Protein AF-A0A5P9EWL3-F1 (afdb_monomer_lite)

Radius of gyration: 15.34 Å; chains: 1; bounding box: 42×24×42 Å

Secondary structure (DSSP, 8-state):
----HHHHHHHHHHTTGGGGT-GGGTTS--STHHHHHHHHHHHTT--HHHHTHHHHTT-TTSS---HHHHHHHHHHHHHTT---HHHHHHHHHHHHHHHT--HHHHHHHHHHHHHHHHTTHHHHHHHHH--

Structure (mmCIF, N/CA/C/O backbone):
data_AF-A0A5P9EWL3-F1
#
_entry.id   AF-A0A5P9EWL3-F1
#
loop_
_atom_site.group_PDB
_atom_site.id
_atom_site.type_symbol
_atom_site.label_atom_id
_atom_site.label_alt_id
_atom_site.label_comp_id
_atom_site.label_asym_id
_atom_site.label_entity_id
_atom_site.label_seq_id
_atom_site.pdbx_PDB_ins_code
_atom_site.Cartn_x
_atom_site.Cartn_y
_atom_site.Cartn_z
_atom_site.occupancy
_atom_site.B_iso_or_equiv
_atom_site.auth_seq_id
_atom_site.auth_comp_id
_atom_site.auth_asym_id
_atom_site.auth_atom_id
_atom_site.pdbx_PDB_model_num
ATOM 1 N N . MET A 1 1 ? -17.408 -6.651 8.414 1.00 69.81 1 MET A N 1
ATOM 2 C CA . MET A 1 1 ? -16.452 -6.233 7.368 1.00 69.81 1 MET A CA 1
ATOM 3 C C . MET A 1 1 ? -16.399 -7.314 6.302 1.00 69.81 1 MET A C 1
ATOM 5 O O . MET A 1 1 ? -16.241 -8.470 6.670 1.00 69.81 1 MET A O 1
ATOM 9 N N . ASN A 1 2 ? -16.581 -6.964 5.027 1.00 77.88 2 ASN A N 1
ATOM 10 C CA . ASN A 1 2 ? -16.329 -7.878 3.913 1.00 77.88 2 ASN A CA 1
ATOM 11 C C . ASN A 1 2 ? -15.042 -7.403 3.236 1.00 77.88 2 ASN A C 1
ATOM 13 O O . ASN A 1 2 ? -15.082 -6.409 2.522 1.00 77.88 2 ASN A O 1
ATOM 17 N N . LEU A 1 3 ? -13.923 -8.038 3.577 1.00 85.12 3 LEU A N 1
ATOM 18 C CA . LEU A 1 3 ? -12.611 -7.792 2.986 1.00 85.12 3 LEU A CA 1
ATOM 19 C C . LEU A 1 3 ? -12.312 -8.967 2.063 1.00 85.12 3 LEU A C 1
ATOM 21 O O . LEU A 1 3 ? -12.460 -10.113 2.495 1.00 85.12 3 LEU A O 1
ATOM 25 N N . ASP A 1 4 ? -11.871 -8.696 0.839 1.00 94.75 4 ASP A N 1
ATOM 26 C CA . ASP A 1 4 ? -11.372 -9.739 -0.058 1.00 94.75 4 ASP A CA 1
ATOM 27 C C . ASP A 1 4 ? -9.839 -9.879 0.085 1.00 94.75 4 ASP A C 1
ATOM 29 O O . ASP A 1 4 ? -9.080 -9.071 -0.463 1.00 94.75 4 ASP A O 1
ATOM 33 N N . PRO A 1 5 ? -9.336 -10.885 0.829 1.00 94.69 5 PRO A N 1
ATOM 34 C CA . PRO A 1 5 ? -7.899 -11.064 1.009 1.00 94.69 5 PRO A CA 1
ATOM 35 C C . PRO A 1 5 ? -7.187 -11.467 -0.288 1.00 94.69 5 PRO A C 1
ATOM 37 O O . PRO A 1 5 ? -5.995 -11.183 -0.432 1.00 94.69 5 PRO A O 1
ATOM 40 N N . ASP A 1 6 ? -7.879 -12.115 -1.227 1.00 96.62 6 ASP A N 1
ATOM 41 C CA . ASP A 1 6 ? -7.286 -12.512 -2.501 1.00 96.62 6 ASP A CA 1
ATOM 42 C C . ASP A 1 6 ? -7.127 -11.294 -3.412 1.00 96.62 6 ASP A C 1
ATOM 44 O O . ASP A 1 6 ? -6.077 -11.146 -4.039 1.00 96.62 6 ASP A O 1
ATOM 48 N N . PHE A 1 7 ? -8.083 -10.358 -3.394 1.00 97.06 7 PHE A N 1
ATOM 49 C CA . PHE A 1 7 ? -7.928 -9.054 -4.046 1.00 97.06 7 PHE A CA 1
ATOM 50 C C . PHE A 1 7 ? -6.669 -8.328 -3.552 1.00 97.06 7 PHE A C 1
ATOM 52 O O . PHE A 1 7 ? -5.847 -7.900 -4.364 1.00 97.06 7 PHE A O 1
ATOM 59 N N . VAL A 1 8 ? -6.477 -8.232 -2.228 1.00 97.19 8 VAL A N 1
ATOM 60 C CA . VAL A 1 8 ? -5.302 -7.566 -1.633 1.00 97.19 8 VAL A CA 1
ATOM 61 C C . VAL A 1 8 ? -4.007 -8.262 -2.049 1.00 97.19 8 VAL A C 1
ATOM 63 O O . VAL A 1 8 ? -3.060 -7.603 -2.474 1.00 97.19 8 VAL A O 1
ATOM 66 N N . ARG A 1 9 ? -3.956 -9.597 -1.969 1.00 97.62 9 ARG A N 1
ATOM 67 C CA . ARG A 1 9 ? -2.767 -10.378 -2.348 1.00 97.62 9 ARG A CA 1
ATOM 68 C C . ARG A 1 9 ? -2.412 -10.204 -3.817 1.00 97.62 9 ARG A C 1
ATOM 70 O O . ARG A 1 9 ? -1.243 -9.993 -4.130 1.00 97.62 9 ARG A O 1
ATOM 77 N N . ILE A 1 10 ? -3.404 -10.272 -4.704 1.00 97.56 10 ILE A N 1
ATOM 78 C CA . ILE A 1 10 ? -3.205 -10.032 -6.134 1.00 97.56 10 ILE A CA 1
ATOM 79 C C . ILE A 1 10 ? -2.679 -8.610 -6.328 1.00 97.56 10 ILE A C 1
ATOM 81 O O . ILE A 1 10 ? -1.617 -8.443 -6.923 1.00 97.56 10 ILE A O 1
ATOM 85 N N . GLY A 1 11 ? -3.365 -7.611 -5.766 1.00 97.50 11 GLY A N 1
ATOM 86 C CA . GLY A 1 11 ? -3.000 -6.201 -5.865 1.00 97.50 11 GLY A CA 1
ATOM 87 C C . GLY A 1 11 ? -1.562 -5.917 -5.429 1.00 97.50 11 GLY A C 1
ATOM 88 O O . GLY A 1 11 ? -0.815 -5.296 -6.178 1.00 97.50 11 GLY A O 1
ATOM 89 N N . VAL A 1 12 ? -1.122 -6.442 -4.280 1.00 96.44 12 VAL A N 1
ATOM 90 C CA . VAL A 1 12 ? 0.265 -6.281 -3.805 1.00 96.44 12 VAL A CA 1
ATOM 91 C C . VAL A 1 12 ? 1.280 -6.894 -4.774 1.00 96.44 12 VAL A C 1
ATOM 93 O O . VAL A 1 12 ? 2.334 -6.306 -4.989 1.00 96.44 12 VAL A O 1
ATOM 96 N N . VAL A 1 13 ? 0.985 -8.037 -5.398 1.00 95.94 13 VAL A N 1
ATOM 97 C CA . VAL A 1 13 ? 1.913 -8.676 -6.352 1.00 95.94 13 VAL A CA 1
ATOM 98 C C . VAL A 1 13 ? 2.032 -7.886 -7.657 1.00 95.94 13 VAL A C 1
ATOM 100 O O . VAL A 1 13 ? 3.107 -7.837 -8.251 1.00 95.94 13 VAL A O 1
ATOM 103 N N . ILE A 1 14 ? 0.937 -7.285 -8.120 1.00 96.50 14 ILE A N 1
ATOM 104 C CA . ILE A 1 14 ? 0.846 -6.701 -9.466 1.00 96.50 14 ILE A CA 1
ATOM 105 C C . ILE A 1 14 ? 0.912 -5.172 -9.507 1.00 96.50 14 ILE A C 1
ATOM 107 O O . ILE A 1 14 ? 1.042 -4.637 -10.605 1.00 96.50 14 ILE A O 1
ATOM 111 N N . HIS A 1 15 ? 0.840 -4.465 -8.371 1.00 97.12 15 HIS A N 1
ATOM 112 C CA . HIS A 1 15 ? 0.749 -2.995 -8.350 1.00 97.12 15 HIS A CA 1
ATOM 113 C C . HIS A 1 15 ? 1.856 -2.311 -9.169 1.00 97.12 15 HIS A C 1
ATOM 115 O O . HIS A 1 15 ? 1.584 -1.353 -9.886 1.00 97.12 15 HIS A O 1
ATOM 121 N N . ASP A 1 16 ? 3.064 -2.875 -9.146 1.00 97.38 16 ASP A N 1
ATOM 122 C CA . ASP A 1 16 ? 4.261 -2.350 -9.805 1.00 97.38 16 ASP A CA 1
ATOM 123 C C . ASP A 1 16 ? 4.560 -2.988 -11.178 1.00 97.38 16 ASP A C 1
ATOM 125 O O . ASP A 1 16 ? 5.629 -2.770 -11.755 1.00 97.38 16 ASP A O 1
ATOM 129 N N . ILE A 1 17 ? 3.636 -3.775 -11.749 1.00 97.88 17 ILE A N 1
ATOM 130 C CA . ILE A 1 17 ? 3.885 -4.553 -12.978 1.00 97.88 17 ILE A CA 1
ATOM 131 C C . ILE A 1 17 ? 4.331 -3.691 -14.168 1.00 97.88 17 ILE A C 1
ATOM 133 O O . ILE A 1 17 ? 5.069 -4.175 -15.020 1.00 97.88 17 ILE A O 1
ATOM 137 N N . GLY A 1 18 ? 3.958 -2.409 -14.233 1.00 98.12 18 GLY A N 1
ATOM 138 C CA . GLY A 1 18 ? 4.406 -1.512 -15.304 1.00 98.12 18 GLY A CA 1
ATOM 139 C C . GLY A 1 18 ? 5.922 -1.291 -15.351 1.00 98.12 18 GLY A C 1
ATOM 140 O O . GLY A 1 18 ? 6.449 -0.915 -16.401 1.00 98.12 18 GLY A O 1
ATOM 141 N N . LYS A 1 19 ? 6.656 -1.598 -14.272 1.00 97.69 19 LYS A N 1
ATOM 142 C CA . LYS A 1 19 ? 8.124 -1.519 -14.243 1.00 97.69 19 LYS A CA 1
ATOM 143 C C . LYS A 1 19 ? 8.798 -2.531 -15.175 1.00 97.69 19 LYS A C 1
ATOM 145 O O . LYS A 1 19 ? 9.943 -2.316 -15.563 1.00 97.69 19 LYS A O 1
ATOM 150 N N . ILE A 1 20 ? 8.084 -3.574 -15.625 1.00 97.06 20 ILE A N 1
ATOM 151 C CA . ILE A 1 20 ? 8.587 -4.480 -16.674 1.00 97.06 20 ILE A CA 1
ATOM 152 C C . ILE A 1 20 ? 8.755 -3.771 -18.027 1.00 97.06 20 ILE A C 1
ATOM 154 O O . ILE A 1 20 ? 9.570 -4.201 -18.839 1.00 97.06 20 ILE A O 1
ATOM 158 N N . THR A 1 21 ? 7.991 -2.700 -18.271 1.00 97.94 21 THR A N 1
ATOM 159 C CA . THR A 1 21 ? 8.127 -1.840 -19.455 1.00 97.94 21 THR A CA 1
ATOM 160 C C . THR A 1 21 ? 9.013 -0.633 -19.137 1.00 97.94 21 THR A C 1
ATOM 162 O O . THR A 1 21 ? 9.912 -0.300 -19.907 1.00 97.94 21 THR A O 1
ATOM 165 N N . HIS A 1 22 ? 8.795 0.015 -17.989 1.00 97.12 22 HIS A N 1
ATOM 166 C CA . HIS A 1 22 ? 9.552 1.190 -17.545 1.00 97.12 22 HIS A CA 1
ATOM 167 C C . HIS A 1 22 ? 10.722 0.799 -16.635 1.00 97.12 22 HIS A C 1
ATOM 169 O O . HIS A 1 22 ? 10.781 1.177 -15.468 1.00 97.12 22 HIS A O 1
ATOM 175 N N . THR A 1 23 ? 11.692 0.064 -17.181 1.00 96.38 23 THR A N 1
ATOM 176 C CA . THR A 1 23 ? 12.791 -0.537 -16.400 1.00 96.38 23 THR A CA 1
ATOM 177 C C . THR A 1 23 ? 13.671 0.476 -15.663 1.00 96.38 23 THR A C 1
ATOM 179 O O . THR A 1 23 ? 14.269 0.144 -14.643 1.00 96.38 23 THR A O 1
ATOM 182 N N . ASN A 1 24 ? 13.738 1.725 -16.135 1.00 95.62 24 ASN A N 1
ATOM 183 C CA . ASN A 1 24 ? 14.463 2.802 -15.449 1.00 95.62 24 ASN A CA 1
ATOM 184 C C . ASN A 1 24 ? 13.865 3.131 -14.064 1.00 95.62 24 ASN A C 1
ATOM 186 O O . ASN A 1 24 ? 14.573 3.642 -13.201 1.00 95.62 24 ASN A O 1
ATOM 190 N N . GLU A 1 25 ? 12.590 2.803 -13.833 1.00 96.12 25 GLU A N 1
ATOM 191 C CA . GLU A 1 25 ? 11.867 3.032 -12.573 1.00 96.12 25 GLU A CA 1
ATOM 192 C C . GLU A 1 25 ? 11.982 1.845 -11.593 1.00 96.12 25 GLU A C 1
ATOM 194 O O . GLU A 1 25 ? 11.382 1.863 -10.520 1.00 96.12 25 GLU A O 1
ATOM 199 N N . MET A 1 26 ? 12.756 0.801 -11.929 1.00 91.06 26 MET A N 1
ATOM 200 C CA . MET A 1 26 ? 13.018 -0.325 -11.014 1.00 91.06 26 MET A CA 1
ATOM 201 C C . MET A 1 26 ? 13.749 0.131 -9.749 1.00 91.06 26 MET A C 1
ATOM 203 O O . MET A 1 26 ? 13.401 -0.273 -8.642 1.00 91.06 26 MET A O 1
ATOM 207 N N . TYR A 1 27 ? 14.743 0.999 -9.933 1.00 87.94 27 TYR A N 1
ATOM 208 C CA . TYR A 1 27 ? 15.561 1.567 -8.858 1.00 87.94 27 TYR A CA 1
ATOM 209 C C . TYR A 1 27 ? 15.649 3.097 -8.933 1.00 87.94 27 TYR A C 1
ATOM 211 O O . TYR A 1 27 ? 16.121 3.737 -7.996 1.00 87.94 27 TYR A O 1
ATOM 219 N N . GLY A 1 28 ? 15.226 3.687 -10.055 1.00 89.62 28 GLY A N 1
ATOM 220 C CA . GLY A 1 28 ? 15.160 5.129 -10.247 1.00 89.62 28 GLY A CA 1
ATOM 221 C C . GLY A 1 28 ? 13.789 5.705 -9.883 1.00 89.62 28 GLY A C 1
ATOM 222 O O . GLY A 1 28 ? 12.815 4.966 -9.741 1.00 89.62 28 GLY A O 1
ATOM 223 N N . PRO A 1 29 ? 13.692 7.036 -9.743 1.00 93.56 29 PRO A N 1
ATOM 224 C CA . PRO A 1 29 ? 12.409 7.699 -9.565 1.00 93.56 29 PRO A CA 1
ATOM 225 C C . PRO A 1 29 ? 11.557 7.596 -10.837 1.00 93.56 29 PRO A C 1
ATOM 227 O O . PRO A 1 29 ? 12.084 7.562 -11.949 1.00 93.56 29 PRO A O 1
ATOM 230 N N . GLY A 1 30 ? 10.237 7.629 -10.671 1.00 95.25 30 GLY A N 1
ATOM 231 C CA . GLY A 1 30 ? 9.288 7.690 -11.775 1.00 95.25 30 GLY A CA 1
ATOM 232 C C . GLY A 1 30 ? 7.888 7.256 -11.359 1.00 95.25 30 GLY A C 1
ATOM 233 O O . GLY A 1 30 ? 7.675 6.816 -10.230 1.00 95.25 30 GLY A O 1
ATOM 234 N N . SER A 1 31 ? 6.941 7.429 -12.273 1.00 96.31 31 SER A N 1
ATOM 235 C CA . SER A 1 31 ? 5.521 7.105 -12.079 1.00 96.31 31 SER A CA 1
ATOM 236 C C . SER A 1 31 ? 4.854 6.607 -13.363 1.00 96.31 31 SER A C 1
ATOM 238 O O . SER A 1 31 ? 3.638 6.442 -13.406 1.00 96.31 31 SER A O 1
ATOM 240 N N . GLN A 1 32 ? 5.620 6.366 -14.435 1.00 97.94 32 GLN A N 1
ATOM 241 C CA . GLN A 1 32 ? 5.061 5.867 -15.693 1.00 97.94 32 GLN A CA 1
ATOM 242 C C . GLN A 1 32 ? 4.643 4.395 -15.576 1.00 97.94 32 GLN A C 1
ATOM 244 O O . GLN A 1 32 ? 3.726 3.968 -16.277 1.00 97.94 32 GLN A O 1
ATOM 249 N N . HIS A 1 33 ? 5.244 3.632 -14.654 1.00 98.19 33 HIS A N 1
ATOM 250 C CA . HIS A 1 33 ? 4.818 2.265 -14.348 1.00 98.19 33 HIS A CA 1
ATOM 251 C C . HIS A 1 33 ? 3.367 2.167 -13.855 1.00 98.19 33 HIS A C 1
ATOM 253 O O . HIS A 1 33 ? 2.742 1.130 -14.058 1.00 98.19 33 HIS A O 1
ATOM 259 N N . GLU A 1 34 ? 2.809 3.216 -13.251 1.00 97.62 34 GLU A N 1
ATOM 260 C CA . GLU A 1 34 ? 1.442 3.197 -12.720 1.00 97.62 34 GLU A CA 1
ATOM 261 C C . GLU A 1 34 ? 0.388 3.085 -13.851 1.00 97.62 34 GLU A C 1
ATOM 263 O O . GLU A 1 34 ? -0.316 2.070 -13.908 1.00 97.62 34 GLU A O 1
ATOM 268 N N . PRO A 1 35 ? 0.272 4.046 -14.804 1.00 97.81 35 PRO A N 1
ATOM 269 C CA . PRO A 1 35 ? -0.682 3.931 -15.910 1.00 97.81 35 PRO A CA 1
ATOM 270 C C . PRO A 1 35 ? -0.327 2.800 -16.885 1.00 97.81 35 PRO A C 1
ATOM 272 O O . PRO A 1 35 ? -1.221 2.182 -17.465 1.00 97.81 35 PRO A O 1
ATOM 275 N N . GLU A 1 36 ? 0.960 2.494 -17.065 1.00 98.50 36 GLU A N 1
ATOM 276 C CA . GLU A 1 36 ? 1.382 1.383 -17.920 1.00 98.50 36 GLU A CA 1
ATOM 277 C C . GLU A 1 36 ? 0.992 0.028 -17.314 1.00 98.50 36 GLU A C 1
ATOM 279 O O . GLU A 1 36 ? 0.538 -0.859 -18.037 1.00 98.50 36 GLU A O 1
ATOM 284 N N . GLY A 1 37 ? 1.099 -0.125 -15.990 1.00 98.38 37 GLY A N 1
ATOM 285 C CA . GLY A 1 37 ? 0.681 -1.324 -15.268 1.00 98.38 37 GLY A CA 1
ATOM 286 C C . GLY A 1 37 ? -0.817 -1.592 -15.404 1.00 98.38 37 GLY A C 1
ATOM 287 O O . GLY A 1 37 ? -1.216 -2.703 -15.767 1.00 98.38 37 GLY A O 1
ATOM 288 N N . GLU A 1 38 ? -1.647 -0.559 -15.232 1.00 98.38 38 GLU A N 1
ATOM 289 C CA . GLU A 1 38 ? -3.094 -0.661 -15.454 1.00 98.38 38 GLU A CA 1
ATOM 290 C C . GLU A 1 38 ? -3.399 -1.102 -16.897 1.00 98.38 38 GLU A C 1
ATOM 292 O O . GLU A 1 38 ? -4.122 -2.078 -17.126 1.00 98.38 38 GLU A O 1
ATOM 297 N N . ARG A 1 39 ? -2.781 -0.449 -17.891 1.00 98.56 39 ARG A N 1
ATOM 298 C CA . ARG A 1 39 ? -2.945 -0.779 -19.317 1.00 98.56 39 ARG A CA 1
ATOM 299 C C . ARG A 1 39 ? -2.543 -2.229 -19.629 1.00 98.56 39 ARG A C 1
ATOM 301 O O . ARG A 1 39 ? -3.238 -2.935 -20.370 1.00 98.56 39 ARG A O 1
ATOM 308 N N . ILE A 1 40 ? -1.426 -2.692 -19.069 1.00 98.50 40 ILE A N 1
ATOM 309 C CA . ILE A 1 40 ? -0.903 -4.062 -19.188 1.00 98.50 40 ILE A CA 1
ATOM 310 C C . ILE A 1 40 ? -1.912 -5.088 -18.671 1.00 98.50 40 ILE A C 1
ATOM 312 O O . ILE A 1 40 ? -2.109 -6.118 -19.320 1.00 98.50 40 ILE A O 1
ATOM 316 N N . LEU A 1 41 ? -2.546 -4.829 -17.531 1.00 98.44 41 LEU A N 1
ATOM 317 C CA . LEU A 1 41 ? -3.494 -5.753 -16.910 1.00 98.44 41 LEU A CA 1
ATOM 318 C C . LEU A 1 41 ? -4.837 -5.769 -17.642 1.00 98.44 41 LEU A C 1
ATOM 320 O O . LEU A 1 41 ? -5.344 -6.848 -17.956 1.00 98.44 41 LEU A O 1
ATOM 324 N N . LEU A 1 42 ? -5.363 -4.595 -18.005 1.00 98.62 42 LEU A N 1
ATOM 325 C CA . LEU A 1 42 ? -6.592 -4.477 -18.795 1.00 98.62 42 LEU A CA 1
ATOM 326 C C . LEU A 1 42 ? -6.466 -5.202 -20.141 1.00 98.62 42 LEU A C 1
ATOM 328 O O . LEU A 1 42 ? -7.343 -5.978 -20.513 1.00 98.62 42 LEU A O 1
ATOM 332 N N . SER A 1 43 ? -5.343 -5.026 -20.846 1.00 98.25 43 SER A N 1
ATOM 333 C CA . SER A 1 43 ? -5.095 -5.719 -22.122 1.00 98.25 43 SER A CA 1
ATOM 334 C C . SER A 1 43 ? -4.973 -7.244 -21.993 1.00 98.25 43 SER A C 1
ATOM 336 O O . SER A 1 43 ? -5.147 -7.954 -22.982 1.00 98.25 43 SER A O 1
ATOM 338 N N . ARG A 1 44 ? -4.714 -7.759 -20.784 1.00 97.25 44 ARG A N 1
ATOM 339 C CA . ARG A 1 44 ? -4.666 -9.197 -20.468 1.00 97.25 44 ARG A CA 1
ATOM 340 C C . ARG A 1 44 ? -5.986 -9.743 -19.912 1.00 97.25 44 ARG A C 1
ATOM 342 O O . ARG A 1 44 ? -6.044 -10.917 -19.564 1.00 97.25 44 ARG A O 1
ATOM 349 N N . GLY A 1 45 ? -7.034 -8.921 -19.839 1.00 97.62 45 GLY A N 1
ATOM 350 C CA . GLY A 1 45 ? -8.363 -9.338 -19.387 1.00 97.62 45 GLY A CA 1
ATOM 351 C C . GLY A 1 45 ? -8.527 -9.416 -17.868 1.00 97.62 45 GLY A C 1
ATOM 352 O O . GLY A 1 45 ? -9.479 -10.040 -17.400 1.00 97.62 45 GLY A O 1
ATOM 353 N N . PHE A 1 46 ? -7.632 -8.798 -17.090 1.00 97.75 46 PHE A N 1
ATOM 354 C CA . PHE A 1 46 ? -7.847 -8.655 -15.649 1.00 97.75 46 PHE A CA 1
ATOM 355 C C . PHE A 1 46 ? -9.049 -7.747 -15.373 1.00 97.75 46 PHE A C 1
ATOM 357 O O . PHE A 1 46 ? -9.350 -6.827 -16.137 1.00 97.75 46 PHE A O 1
ATOM 364 N N . ALA A 1 47 ? -9.721 -7.989 -14.246 1.00 97.19 47 ALA A N 1
ATOM 365 C CA . ALA A 1 47 ? -10.819 -7.143 -13.797 1.00 97.19 47 ALA A CA 1
ATOM 366 C C . ALA A 1 47 ? -10.345 -5.682 -13.635 1.00 97.19 47 ALA A C 1
ATOM 368 O O . ALA A 1 47 ? -9.289 -5.462 -13.032 1.00 97.19 47 ALA A O 1
ATOM 369 N N . PRO A 1 48 ? -11.127 -4.677 -14.083 1.00 97.31 48 PRO A N 1
ATOM 370 C CA . PRO A 1 48 ? -10.742 -3.270 -13.959 1.00 97.31 48 PRO A CA 1
ATOM 371 C C . PRO A 1 48 ? -10.407 -2.835 -12.530 1.00 97.31 48 PRO A C 1
ATOM 373 O O . PRO A 1 48 ? -9.487 -2.051 -12.335 1.00 97.31 48 PRO A O 1
ATOM 376 N N . ALA A 1 49 ? -11.097 -3.387 -11.526 1.00 95.06 49 ALA A N 1
ATOM 377 C CA . ALA A 1 49 ? -10.819 -3.098 -10.120 1.00 95.06 49 ALA A CA 1
ATOM 378 C C . ALA A 1 49 ? -9.405 -3.536 -9.689 1.00 95.06 49 ALA A C 1
ATOM 380 O O . ALA A 1 49 ? -8.746 -2.806 -8.962 1.00 95.06 49 ALA A O 1
ATOM 381 N N . ILE A 1 50 ? -8.916 -4.678 -10.188 1.00 97.19 50 ILE A N 1
ATOM 382 C CA . ILE A 1 50 ? -7.549 -5.156 -9.929 1.00 97.19 50 ILE A CA 1
ATOM 383 C C . ILE A 1 50 ? -6.530 -4.318 -10.708 1.00 97.19 50 ILE A C 1
ATOM 385 O O . ILE A 1 50 ? -5.507 -3.924 -10.161 1.00 97.19 50 ILE A O 1
ATOM 389 N N . ALA A 1 51 ? -6.806 -4.021 -11.983 1.00 97.81 51 ALA A N 1
ATOM 390 C CA . ALA A 1 51 ? -5.898 -3.229 -12.816 1.00 97.81 51 ALA A CA 1
ATOM 391 C C . ALA A 1 51 ? -5.673 -1.817 -12.251 1.00 97.81 51 ALA A C 1
ATOM 393 O O . ALA A 1 51 ? -4.547 -1.319 -12.235 1.00 97.81 51 ALA A O 1
ATOM 394 N N . ARG A 1 52 ? -6.735 -1.213 -11.712 1.00 95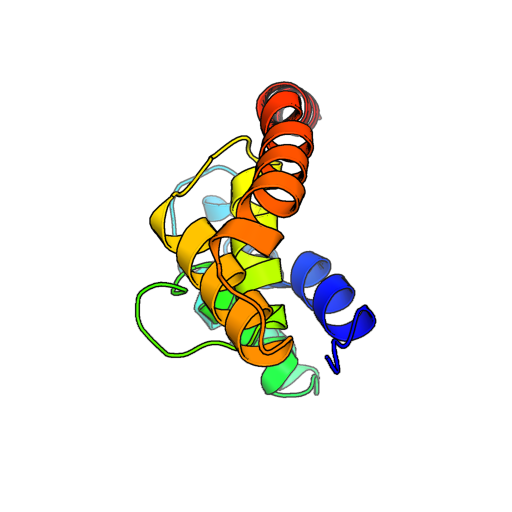.56 52 ARG A N 1
ATOM 395 C CA . ARG A 1 52 ? -6.712 0.099 -11.062 1.00 95.56 52 ARG A CA 1
ATOM 396 C C . ARG A 1 52 ? -5.781 0.161 -9.846 1.00 95.56 52 ARG A C 1
ATOM 398 O O . ARG A 1 52 ? -5.313 1.251 -9.520 1.00 95.56 52 ARG A O 1
ATOM 405 N N . CYS A 1 53 ? -5.438 -0.967 -9.211 1.00 96.75 53 CYS A N 1
ATOM 406 C CA . CYS A 1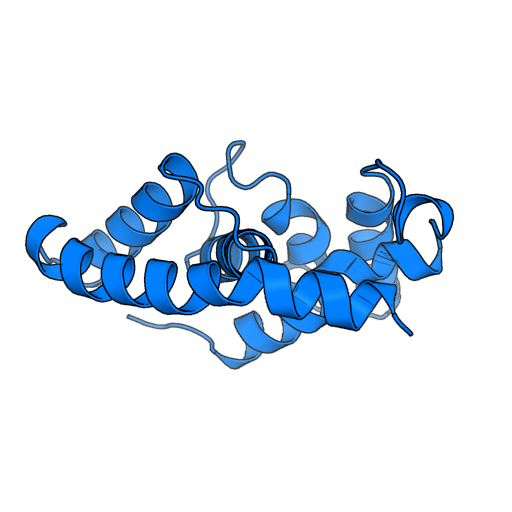 53 ? -4.472 -0.99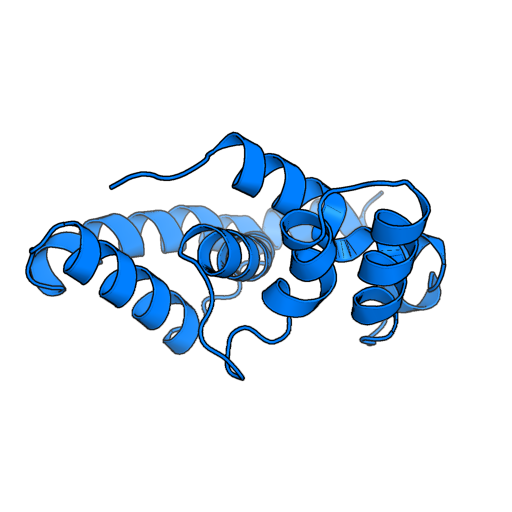5 -8.105 1.00 96.75 53 CYS A CA 1
ATOM 407 C C . CYS A 1 53 ? -3.086 -0.458 -8.499 1.00 96.75 53 CYS A C 1
ATOM 409 O O . CYS A 1 53 ? -2.381 0.104 -7.659 1.00 96.75 53 CYS A O 1
ATO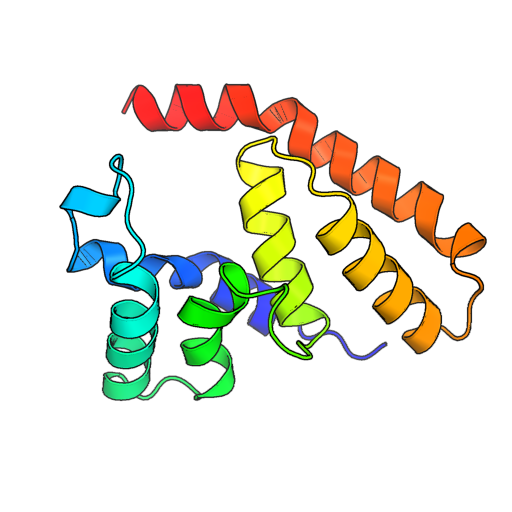M 411 N N . CYS A 1 54 ? -2.711 -0.548 -9.780 1.00 97.19 54 CYS A N 1
ATOM 412 C CA . CYS A 1 54 ? -1.489 0.075 -10.292 1.00 97.19 54 CYS A CA 1
ATOM 413 C C . CYS A 1 54 ? -1.503 1.606 -10.173 1.00 97.19 54 CYS A C 1
ATOM 415 O O . CYS A 1 54 ? -0.446 2.204 -10.032 1.00 97.19 54 CYS A O 1
ATOM 417 N N . LEU A 1 55 ? -2.677 2.243 -10.171 1.00 95.88 55 LEU A N 1
ATOM 418 C CA . LEU A 1 55 ? -2.824 3.683 -9.943 1.00 95.88 55 LEU A CA 1
ATOM 419 C C . LEU A 1 55 ? -3.084 4.005 -8.467 1.00 95.88 55 LEU A C 1
ATOM 421 O O . LEU A 1 55 ? -2.482 4.924 -7.909 1.00 95.88 55 LEU A O 1
ATOM 425 N N . SER A 1 56 ? -3.995 3.266 -7.827 1.00 94.38 56 SER A N 1
ATOM 426 C CA . SER A 1 56 ? -4.493 3.615 -6.492 1.00 94.38 56 SER A CA 1
ATOM 427 C C . SER A 1 56 ? -3.436 3.495 -5.398 1.00 94.38 56 SER A C 1
ATOM 429 O O . SER A 1 56 ? -3.437 4.297 -4.466 1.00 94.38 56 SER A O 1
ATOM 431 N N . HIS A 1 57 ? -2.470 2.581 -5.541 1.00 94.25 57 HIS A N 1
ATOM 432 C CA . HIS A 1 57 ? -1.393 2.429 -4.557 1.00 94.25 57 HIS A CA 1
ATOM 433 C C . HIS A 1 57 ? -0.482 3.673 -4.453 1.00 94.25 57 HIS A C 1
ATOM 435 O O . HIS A 1 57 ? 0.130 3.917 -3.408 1.00 94.25 57 HIS A O 1
ATOM 441 N N . ALA A 1 58 ? -0.384 4.467 -5.525 1.00 91.75 58 ALA A N 1
ATOM 442 C CA . ALA A 1 58 ? 0.434 5.675 -5.585 1.00 91.75 58 ALA A CA 1
ATOM 443 C C . ALA A 1 58 ? -0.371 6.955 -5.316 1.00 91.75 58 ALA A C 1
ATOM 445 O O . ALA A 1 58 ? 0.168 7.901 -4.744 1.00 91.75 58 ALA A O 1
ATOM 446 N N . ARG A 1 59 ? -1.660 6.963 -5.678 1.00 91.81 59 ARG A N 1
ATOM 447 C CA . ARG A 1 59 ? -2.554 8.138 -5.639 1.00 91.81 59 ARG A CA 1
ATOM 448 C C . ARG A 1 59 ? -3.586 8.080 -4.515 1.00 91.81 59 ARG A C 1
ATOM 450 O O . ARG A 1 59 ? -4.659 8.669 -4.613 1.00 91.81 59 ARG A O 1
ATOM 457 N N . TRP A 1 60 ? -3.264 7.364 -3.442 1.00 89.50 60 TRP A N 1
ATOM 458 C CA . TRP A 1 60 ? -4.157 7.119 -2.308 1.00 89.50 60 TRP A CA 1
ATOM 459 C C . TRP A 1 60 ? -4.710 8.411 -1.659 1.00 89.50 60 TRP A C 1
ATOM 461 O O . TRP A 1 60 ? -5.773 8.368 -1.056 1.00 89.50 60 TRP A O 1
ATOM 471 N N . SER A 1 61 ? -4.058 9.567 -1.829 1.00 86.62 61 SER A N 1
ATOM 472 C CA . SER A 1 61 ? -4.517 10.875 -1.326 1.00 86.62 61 SER A CA 1
ATOM 473 C C . SER A 1 61 ? -5.574 11.571 -2.191 1.00 86.62 61 SER A C 1
ATOM 475 O O . SER A 1 61 ? -6.223 12.507 -1.732 1.00 86.62 61 SER A O 1
ATOM 477 N N . ASP A 1 62 ? -5.746 11.156 -3.448 1.00 83.00 62 ASP A N 1
ATOM 478 C CA . ASP A 1 62 ? -6.398 12.004 -4.456 1.00 83.00 62 ASP A CA 1
ATOM 479 C C . ASP A 1 62 ? -7.873 11.645 -4.701 1.00 83.00 62 ASP A C 1
ATOM 481 O O . ASP A 1 62 ? -8.569 12.340 -5.444 1.00 83.00 62 ASP A O 1
ATOM 485 N N . MET A 1 63 ? -8.363 10.541 -4.125 1.00 70.81 63 MET A N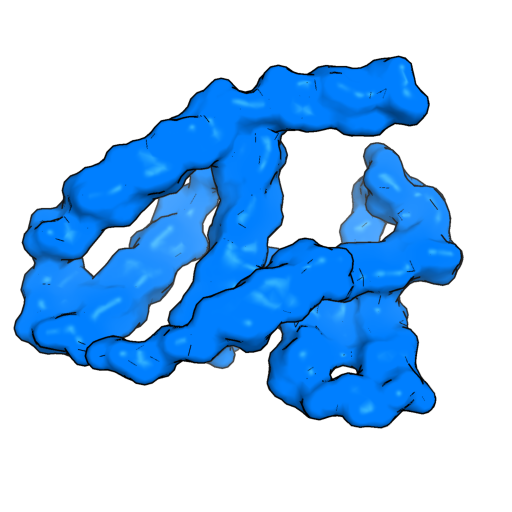 1
ATOM 486 C CA . MET A 1 63 ? -9.710 10.005 -4.364 1.00 70.81 63 MET A CA 1
ATOM 487 C C . MET A 1 63 ? -10.210 9.181 -3.166 1.00 70.81 63 MET A C 1
ATOM 489 O O . MET A 1 63 ? -9.447 8.852 -2.263 1.00 70.81 63 MET A O 1
ATOM 493 N N . GLU A 1 64 ? -11.491 8.797 -3.171 1.00 80.12 64 GLU A N 1
ATOM 494 C CA . GLU A 1 64 ? -11.965 7.728 -2.286 1.00 80.12 64 GLU A CA 1
ATOM 495 C C . GLU A 1 64 ? -11.563 6.352 -2.837 1.00 80.12 64 GLU A C 1
ATOM 497 O O . GLU A 1 64 ? -11.866 6.009 -3.986 1.00 80.12 64 GLU A O 1
ATOM 502 N N . TRP A 1 65 ? -10.913 5.559 -1.986 1.00 86.88 65 TRP A N 1
ATOM 503 C CA . TRP A 1 65 ? -10.423 4.214 -2.289 1.00 86.88 65 TRP A CA 1
ATOM 504 C C . TRP A 1 65 ? -11.063 3.178 -1.367 1.00 86.88 65 TRP A C 1
ATOM 506 O O . TRP A 1 65 ? -11.519 3.502 -0.263 1.00 86.88 65 TRP A O 1
ATOM 516 N N . THR A 1 66 ? -11.104 1.922 -1.811 1.00 92.56 66 THR A N 1
ATOM 517 C CA . THR A 1 66 ? -11.598 0.829 -0.963 1.00 92.56 66 THR A CA 1
ATOM 518 C C . THR A 1 66 ? -10.620 0.513 0.173 1.00 92.56 66 THR A C 1
ATOM 520 O O . THR A 1 66 ? -9.457 0.923 0.151 1.00 92.56 66 THR A O 1
ATOM 523 N N . ILE A 1 67 ? -11.077 -0.248 1.178 1.00 94.44 67 ILE A N 1
ATOM 524 C CA . ILE A 1 67 ? -10.195 -0.748 2.246 1.00 94.44 67 ILE A CA 1
ATOM 525 C C . ILE A 1 67 ? -9.056 -1.566 1.635 1.00 94.44 67 ILE A C 1
ATOM 527 O O . ILE A 1 67 ? -7.914 -1.424 2.061 1.00 94.44 67 ILE A O 1
ATOM 531 N N . GLU A 1 68 ? -9.336 -2.380 0.619 1.00 95.88 68 GLU A N 1
ATOM 532 C CA . GLU A 1 68 ? -8.333 -3.175 -0.083 1.00 95.88 68 GLU A CA 1
ATOM 533 C C . GLU A 1 68 ? -7.291 -2.298 -0.785 1.00 95.88 68 GLU A C 1
ATOM 535 O O . GLU A 1 68 ? -6.097 -2.532 -0.621 1.00 95.88 68 GLU A O 1
ATOM 540 N N . GLU A 1 69 ? -7.716 -1.271 -1.525 1.00 95.88 69 GLU A N 1
ATOM 541 C CA . GLU A 1 69 ? -6.808 -0.345 -2.215 1.00 95.88 69 GLU A CA 1
ATOM 542 C C . GLU A 1 69 ? -5.917 0.425 -1.226 1.00 95.88 69 GLU A C 1
ATOM 544 O O . GLU A 1 69 ? -4.702 0.492 -1.423 1.00 95.88 69 GLU A O 1
ATOM 549 N N . LEU A 1 70 ? -6.486 0.930 -0.124 1.00 96.00 70 LEU A N 1
ATOM 550 C CA . LEU A 1 70 ? -5.719 1.567 0.955 1.00 96.00 70 LEU A CA 1
ATOM 551 C C . LEU A 1 70 ? -4.762 0.580 1.630 1.00 96.00 70 LEU A C 1
ATOM 553 O O . LEU A 1 70 ? -3.623 0.931 1.927 1.00 96.00 70 LEU A O 1
ATOM 557 N N . THR A 1 71 ? -5.188 -0.669 1.829 1.00 96.81 71 THR A N 1
ATOM 558 C CA . THR A 1 71 ? -4.340 -1.730 2.390 1.00 96.81 71 THR A CA 1
ATOM 559 C C . THR A 1 71 ? -3.155 -2.031 1.473 1.00 96.81 71 THR A C 1
ATOM 561 O O . THR A 1 71 ? -2.035 -2.178 1.960 1.00 96.81 71 THR A O 1
ATOM 564 N N . ILE A 1 72 ? -3.363 -2.082 0.153 1.00 97.62 72 ILE A N 1
ATOM 565 C CA . ILE A 1 72 ? -2.294 -2.269 -0.841 1.00 97.62 72 ILE A CA 1
ATOM 566 C C . ILE A 1 72 ? -1.331 -1.074 -0.815 1.00 97.62 72 ILE A C 1
ATOM 568 O O . ILE A 1 72 ? -0.119 -1.269 -0.707 1.00 97.62 72 ILE A O 1
ATOM 572 N N . ALA A 1 73 ? -1.861 0.154 -0.854 1.00 97.00 73 ALA A N 1
ATOM 573 C CA . ALA A 1 73 ? -1.069 1.381 -0.789 1.00 97.00 73 ALA A CA 1
ATOM 574 C C . ALA A 1 73 ? -0.209 1.435 0.482 1.00 97.00 73 ALA A C 1
ATOM 576 O O . ALA A 1 73 ? 0.986 1.731 0.423 1.00 97.00 73 ALA A O 1
ATOM 577 N N . LEU A 1 74 ? -0.804 1.118 1.635 1.00 97.75 74 LEU A N 1
ATOM 578 C CA . LEU A 1 74 ? -0.113 1.135 2.916 1.00 97.75 74 LEU A CA 1
ATOM 579 C C . LEU A 1 74 ? 0.934 0.023 2.991 1.00 97.75 74 LEU A C 1
ATOM 581 O O . LEU A 1 74 ? 2.056 0.274 3.426 1.00 97.75 74 LEU A O 1
ATOM 585 N N . SER A 1 75 ? 0.610 -1.173 2.495 1.00 97.75 75 SER A N 1
ATOM 586 C CA . SER A 1 75 ? 1.551 -2.295 2.430 1.00 97.75 75 SER A CA 1
ATOM 587 C C . SER A 1 75 ? 2.815 -1.932 1.647 1.00 97.75 75 SER A C 1
ATOM 589 O O . SER A 1 75 ? 3.910 -2.250 2.106 1.00 97.75 75 SER A O 1
ATOM 591 N N . ASP A 1 76 ? 2.696 -1.206 0.527 1.00 96.88 76 ASP A N 1
ATOM 592 C CA . ASP A 1 76 ? 3.851 -0.688 -0.223 1.00 96.88 76 ASP A CA 1
ATOM 593 C C . ASP A 1 76 ? 4.733 0.237 0.640 1.00 96.88 76 ASP A C 1
ATOM 595 O O . ASP A 1 76 ? 5.961 0.100 0.666 1.00 96.88 76 ASP A O 1
ATOM 599 N N . LYS A 1 77 ? 4.138 1.172 1.394 1.00 97.31 77 LYS A N 1
ATOM 600 C CA . LYS A 1 77 ? 4.908 2.097 2.249 1.00 97.31 77 LYS A CA 1
ATOM 601 C C . LYS A 1 77 ? 5.577 1.367 3.412 1.00 97.31 77 LYS A C 1
ATOM 603 O O . LYS A 1 77 ? 6.793 1.493 3.585 1.00 97.31 77 LYS A O 1
ATOM 608 N N . LEU A 1 78 ? 4.821 0.550 4.142 1.00 98.31 78 LEU A N 1
ATOM 609 C CA . LEU A 1 78 ? 5.321 -0.198 5.293 1.00 98.31 78 LEU A CA 1
ATOM 610 C C . LEU A 1 78 ? 6.383 -1.224 4.887 1.00 98.31 78 LEU A C 1
ATOM 612 O O . LEU A 1 78 ? 7.376 -1.386 5.596 1.00 98.31 78 LEU A O 1
ATOM 616 N N . TRP A 1 79 ? 6.253 -1.868 3.720 1.00 96.62 79 TRP A N 1
ATOM 617 C CA . TRP A 1 79 ? 7.271 -2.797 3.219 1.00 96.62 79 TRP A CA 1
ATOM 618 C C . TRP A 1 79 ? 8.646 -2.122 3.094 1.00 96.62 79 TRP A C 1
ATOM 620 O O . TRP A 1 79 ? 9.648 -2.730 3.474 1.00 96.62 79 TRP A O 1
ATOM 630 N N . LYS A 1 80 ? 8.687 -0.844 2.694 1.00 95.38 80 LYS A N 1
ATOM 631 C CA . LYS A 1 80 ? 9.905 -0.010 2.617 1.00 95.38 80 LYS A CA 1
ATOM 632 C C . LYS A 1 80 ? 10.344 0.588 3.960 1.00 95.38 80 LYS A C 1
ATOM 634 O O . LYS A 1 80 ? 11.348 1.291 4.011 1.00 95.38 80 LYS A O 1
ATOM 639 N N . GLY A 1 81 ? 9.589 0.351 5.031 1.00 97.62 81 GLY A N 1
ATOM 640 C CA . GLY A 1 81 ? 9.809 0.962 6.344 1.00 97.62 81 GLY A CA 1
ATOM 641 C C . GLY A 1 81 ? 9.341 2.411 6.438 1.00 97.62 81 GLY A C 1
ATOM 642 O O . GLY A 1 81 ? 9.742 3.135 7.344 1.00 97.62 81 GLY A O 1
ATOM 643 N N . LYS A 1 82 ? 8.505 2.860 5.497 1.00 97.44 82 LYS A N 1
ATOM 644 C CA . LYS A 1 82 ? 7.958 4.213 5.491 1.00 97.44 82 LYS A CA 1
ATOM 645 C C . LYS A 1 82 ? 6.591 4.220 6.174 1.00 97.44 82 LYS A C 1
ATOM 647 O O . LYS A 1 82 ? 5.638 3.661 5.638 1.00 97.44 82 LYS A O 1
ATOM 652 N N . ARG A 1 83 ? 6.500 4.913 7.309 1.00 98.06 83 ARG A N 1
ATOM 653 C CA . ARG A 1 83 ? 5.235 5.277 7.961 1.00 98.06 83 ARG A CA 1
ATOM 654 C C . ARG A 1 83 ? 4.648 6.514 7.284 1.00 98.06 83 ARG A C 1
ATOM 656 O O . ARG A 1 83 ? 5.382 7.457 6.974 1.00 98.06 83 ARG A O 1
ATOM 663 N N . VAL A 1 84 ? 3.352 6.496 7.001 1.00 97.62 84 VAL A N 1
ATOM 664 C CA . VAL A 1 84 ? 2.641 7.616 6.365 1.00 97.62 84 VAL A CA 1
ATOM 665 C C . VAL A 1 84 ? 1.357 7.843 7.143 1.00 97.62 84 VAL A C 1
ATOM 667 O O . VAL A 1 84 ? 0.344 7.215 6.857 1.00 97.62 84 VAL A O 1
ATOM 670 N N . GLU A 1 85 ? 1.425 8.746 8.122 1.00 97.12 85 GLU A N 1
ATOM 671 C CA . GLU A 1 85 ? 0.351 8.999 9.091 1.00 97.12 85 GLU A CA 1
ATOM 672 C C . GLU A 1 85 ? -1.010 9.216 8.419 1.00 97.12 85 GLU A C 1
ATOM 674 O O . GLU A 1 85 ? -1.991 8.593 8.802 1.00 97.12 85 GLU A O 1
ATOM 679 N N . GLU A 1 86 ? -1.068 10.029 7.362 1.00 96.25 86 GLU A N 1
ATOM 680 C CA . GLU A 1 86 ? -2.320 10.294 6.649 1.00 96.25 86 GLU A CA 1
ATOM 681 C C . GLU A 1 86 ? -2.944 9.018 6.057 1.00 96.25 86 GLU A C 1
ATOM 683 O O . GLU A 1 86 ? -4.137 8.778 6.223 1.00 96.25 86 GLU A O 1
ATOM 688 N N . LEU A 1 87 ? -2.141 8.167 5.413 1.00 97.06 87 LEU A N 1
ATOM 689 C CA . LEU A 1 87 ? -2.605 6.908 4.823 1.00 97.06 87 LEU A CA 1
ATOM 690 C C . LEU A 1 87 ? -3.024 5.896 5.900 1.00 97.06 87 LEU A C 1
ATOM 692 O O . LEU A 1 87 ? -4.021 5.192 5.747 1.00 97.06 87 LEU A O 1
ATOM 696 N N . GLU A 1 88 ? -2.275 5.837 6.998 1.00 97.81 88 GLU A N 1
ATOM 697 C CA . GLU A 1 88 ? -2.581 4.979 8.144 1.00 97.81 88 GLU A CA 1
ATOM 698 C C . GLU A 1 88 ? -3.906 5.384 8.793 1.00 97.81 88 GLU A C 1
ATOM 700 O O . GLU A 1 88 ? -4.782 4.539 8.981 1.00 97.81 88 GLU A O 1
ATOM 705 N N . LEU A 1 89 ? -4.097 6.680 9.052 1.00 96.31 89 LEU A N 1
ATOM 706 C CA . LEU A 1 89 ? -5.334 7.215 9.615 1.00 96.31 89 LEU A CA 1
ATOM 707 C C . LEU A 1 89 ? -6.525 7.024 8.672 1.00 96.31 89 LEU A C 1
ATOM 709 O O . LEU A 1 89 ? -7.596 6.648 9.142 1.00 96.31 89 LEU A O 1
ATOM 713 N N . GLN A 1 90 ? -6.354 7.193 7.355 1.00 95.44 90 GLN A N 1
ATOM 714 C CA . GLN A 1 90 ? -7.418 6.909 6.383 1.00 95.44 90 GLN A CA 1
ATOM 715 C C . GLN A 1 90 ? -7.882 5.444 6.441 1.00 95.44 90 GLN A C 1
ATOM 717 O O . GLN A 1 90 ? -9.087 5.172 6.415 1.00 95.44 90 GLN A O 1
ATOM 722 N N . LEU A 1 91 ? -6.948 4.492 6.546 1.00 95.56 91 LEU A N 1
ATOM 723 C CA . LEU A 1 91 ? -7.286 3.074 6.674 1.00 95.56 91 LEU A CA 1
ATOM 724 C C . LEU A 1 91 ? -7.963 2.774 8.022 1.00 95.56 91 LEU A C 1
ATOM 726 O O . LEU A 1 91 ? -8.990 2.090 8.048 1.00 95.56 91 LEU A O 1
ATOM 730 N N . ILE A 1 92 ? -7.432 3.315 9.124 1.00 96.75 92 ILE A N 1
ATOM 731 C CA . ILE A 1 92 ? -7.996 3.159 10.475 1.00 96.75 92 ILE A CA 1
ATOM 732 C C . ILE A 1 92 ? -9.424 3.704 10.529 1.00 96.75 92 ILE A C 1
ATOM 734 O O . ILE A 1 92 ? -10.327 3.007 10.994 1.00 96.75 92 ILE A O 1
ATOM 738 N N . ASP A 1 93 ? -9.660 4.911 10.014 1.00 94.81 93 ASP A N 1
ATOM 739 C CA . ASP A 1 93 ? -10.985 5.531 9.995 1.00 94.81 93 ASP A CA 1
ATOM 740 C C . ASP A 1 93 ? -11.976 4.694 9.169 1.00 94.81 93 ASP A C 1
ATOM 742 O O . ASP A 1 93 ? -13.116 4.474 9.593 1.00 94.81 93 ASP A O 1
ATOM 746 N N . ARG A 1 94 ? -11.547 4.146 8.023 1.00 93.25 94 ARG A N 1
ATOM 747 C CA . ARG A 1 94 ? -12.406 3.303 7.178 1.00 93.25 94 ARG A CA 1
ATOM 748 C C . ARG A 1 94 ? -12.759 1.970 7.844 1.00 93.25 94 ARG A C 1
ATOM 750 O O . ARG A 1 94 ? -13.909 1.524 7.746 1.00 93.25 94 ARG A O 1
ATOM 757 N N . ILE A 1 95 ? -11.806 1.343 8.532 1.00 94.56 95 ILE A N 1
ATOM 758 C CA . ILE A 1 95 ? -12.040 0.112 9.299 1.00 94.56 95 ILE A CA 1
ATOM 759 C C . ILE A 1 95 ? -12.978 0.399 10.474 1.00 94.56 95 ILE A C 1
ATOM 761 O O . ILE A 1 95 ? -13.983 -0.295 10.626 1.00 94.56 95 ILE A O 1
ATOM 765 N N . SER A 1 96 ? -12.715 1.457 11.241 1.00 95.25 96 SER A N 1
ATOM 766 C CA . SER A 1 96 ? -13.525 1.856 12.402 1.00 95.25 96 SER A CA 1
ATOM 767 C C . SER A 1 96 ? -14.978 2.114 12.003 1.00 95.25 96 SER A C 1
ATOM 769 O O . SER A 1 96 ? -15.897 1.536 12.585 1.00 95.25 96 SER A O 1
ATOM 771 N N . HIS A 1 97 ? -15.192 2.864 10.916 1.00 93.38 97 HIS A N 1
ATOM 772 C CA . HIS A 1 97 ? -16.522 3.090 10.350 1.00 93.38 97 HIS A CA 1
ATOM 773 C C . HIS A 1 97 ? -17.211 1.782 9.928 1.00 93.38 97 HIS A C 1
ATOM 775 O O . HIS A 1 97 ? -18.399 1.589 10.176 1.00 93.38 97 HIS A O 1
ATOM 781 N N . THR A 1 98 ? -16.476 0.853 9.311 1.00 92.50 98 THR A N 1
ATOM 782 C CA . THR A 1 98 ? -17.018 -0.443 8.861 1.00 92.50 98 THR A CA 1
ATOM 783 C C . THR A 1 98 ? -17.380 -1.372 10.022 1.00 92.50 98 THR A C 1
ATOM 785 O O . THR A 1 98 ? -18.278 -2.208 9.889 1.00 92.50 98 THR A O 1
ATOM 788 N N . LEU A 1 99 ? -16.680 -1.252 11.148 1.00 93.00 99 LEU A N 1
ATOM 789 C CA . LEU A 1 99 ? -16.945 -2.008 12.370 1.00 93.00 99 LEU A CA 1
ATOM 790 C C . LEU A 1 99 ? -18.004 -1.343 13.263 1.00 93.00 99 LEU A C 1
ATOM 792 O O . LEU A 1 99 ? -18.516 -2.001 14.166 1.00 93.00 99 LEU A O 1
ATOM 796 N N . GLY A 1 100 ? -18.346 -0.074 13.015 1.00 95.12 100 GLY A N 1
ATOM 797 C CA . GLY A 1 100 ? -19.178 0.717 13.924 1.00 95.12 100 GLY A CA 1
ATOM 798 C C . GLY A 1 100 ? -18.498 0.964 15.275 1.00 95.12 100 GLY A C 1
ATOM 799 O O . GLY A 1 100 ? -19.186 1.060 16.288 1.00 95.12 100 GLY A O 1
ATOM 800 N N . ALA A 1 101 ? -17.164 1.011 15.286 1.00 95.75 101 ALA A N 1
ATOM 801 C CA . ALA A 1 101 ? -16.333 1.206 16.471 1.00 95.75 101 ALA A CA 1
ATOM 802 C C . ALA A 1 101 ? -15.758 2.629 16.512 1.00 95.75 101 ALA A C 1
ATOM 804 O O . ALA A 1 101 ? -15.679 3.305 15.480 1.00 95.75 101 ALA A O 1
ATOM 805 N N . ASP A 1 102 ? -15.337 3.076 17.695 1.00 96.81 102 ASP A N 1
ATOM 806 C CA . ASP A 1 102 ? -14.559 4.305 17.802 1.00 96.81 102 ASP A CA 1
ATOM 807 C C . ASP A 1 102 ? -13.149 4.076 17.233 1.00 96.81 102 ASP A C 1
ATOM 809 O O . ASP A 1 102 ? -12.572 2.994 17.368 1.00 96.81 102 ASP A O 1
ATOM 813 N N . ARG A 1 103 ? -12.570 5.097 16.591 1.00 96.62 103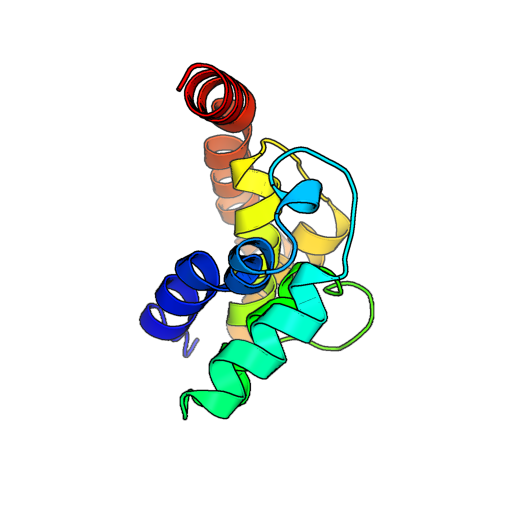 ARG A N 1
ATOM 814 C CA . ARG A 1 103 ? -11.214 4.995 16.032 1.00 96.62 103 ARG A CA 1
ATOM 815 C C . ARG A 1 103 ? -10.172 4.619 17.078 1.00 96.62 103 ARG A C 1
ATOM 817 O O . ARG A 1 103 ? -9.223 3.912 16.757 1.00 96.62 103 ARG A O 1
ATOM 824 N N . TRP A 1 104 ? -10.347 5.068 18.317 1.00 97.06 104 TRP A N 1
ATOM 825 C CA . TRP A 1 104 ? -9.415 4.828 19.411 1.00 97.06 104 TRP A CA 1
ATOM 826 C C . TRP A 1 104 ? -9.450 3.378 19.895 1.00 97.06 104 TRP A C 1
ATOM 828 O O . TRP A 1 104 ? -8.469 2.926 20.482 1.00 97.06 104 TRP A O 1
ATOM 838 N N . ASP A 1 105 ? -10.520 2.637 19.595 1.00 96.81 105 ASP A N 1
ATOM 839 C CA . ASP A 1 105 ? -10.613 1.205 19.888 1.00 96.81 105 ASP A CA 1
ATOM 840 C C . ASP A 1 105 ? -9.819 0.364 18.873 1.00 96.81 105 ASP A C 1
ATOM 842 O O . ASP A 1 105 ? -9.326 -0.710 19.208 1.00 96.81 105 ASP A O 1
ATOM 846 N N . VAL A 1 106 ? -9.675 0.849 17.634 1.00 96.38 106 VAL A N 1
ATOM 847 C CA . VAL A 1 106 ? -9.010 0.130 16.529 1.00 96.38 106 VAL A CA 1
ATOM 848 C C . VAL A 1 106 ? -7.554 0.577 16.350 1.00 96.38 106 VAL A C 1
ATOM 850 O O . VAL A 1 106 ? -6.687 -0.226 15.999 1.00 96.38 106 VAL A O 1
ATOM 853 N N . PHE A 1 107 ? -7.273 1.858 16.603 1.00 97.81 107 PHE A N 1
ATOM 854 C CA . PHE A 1 107 ? -5.973 2.487 16.369 1.00 97.81 107 PHE A CA 1
ATOM 855 C C . PHE A 1 107 ? -4.799 1.716 16.996 1.00 97.81 107 PHE A C 1
ATOM 857 O O . PHE A 1 107 ? -3.860 1.429 16.256 1.00 97.81 107 PHE A O 1
ATOM 864 N N . PRO A 1 108 ? -4.811 1.327 18.291 1.00 97.69 108 PRO A N 1
ATOM 865 C CA . PRO A 1 108 ? -3.632 0.728 18.917 1.00 97.69 108 PRO A CA 1
ATOM 866 C C . PRO A 1 108 ? -3.221 -0.602 18.279 1.00 97.69 108 PRO A C 1
ATOM 868 O O . PRO A 1 108 ? -2.034 -0.874 18.131 1.00 97.69 108 PRO A O 1
ATOM 871 N N . GLU A 1 109 ? -4.191 -1.432 17.888 1.00 97.50 109 GLU A N 1
ATOM 872 C CA . GLU A 1 109 ? -3.913 -2.733 17.273 1.00 97.50 109 GLU A CA 1
ATOM 873 C C . GLU A 1 109 ? -3.320 -2.570 15.867 1.00 97.50 109 GLU A C 1
ATOM 875 O O . GLU A 1 109 ? -2.334 -3.227 15.522 1.00 97.50 109 GLU A O 1
ATOM 880 N N . LEU A 1 110 ? -3.880 -1.655 15.071 1.00 97.56 110 LEU A N 1
ATOM 881 C CA . LEU A 1 110 ? -3.381 -1.375 13.727 1.00 97.56 110 LEU A CA 1
ATOM 882 C C . LEU A 1 110 ? -2.024 -0.666 13.748 1.00 97.56 110 LEU A C 1
ATOM 884 O O . LEU A 1 110 ? -1.134 -1.071 13.006 1.00 97.56 110 LEU A O 1
ATOM 888 N N . ASP A 1 111 ? -1.824 0.318 14.625 1.00 98.44 111 ASP A N 1
ATOM 889 C CA . ASP A 1 111 ? -0.552 1.034 14.771 1.00 98.44 111 ASP A CA 1
ATOM 890 C C . ASP A 1 111 ? 0.597 0.090 15.157 1.00 98.44 111 ASP A C 1
ATOM 892 O O . ASP A 1 111 ? 1.657 0.107 14.526 1.00 98.44 111 ASP A O 1
ATOM 896 N N . LEU A 1 112 ? 0.362 -0.818 16.115 1.00 98.38 112 LEU A N 1
ATOM 897 C CA . LEU A 1 112 ? 1.334 -1.852 16.484 1.00 98.38 112 LEU A CA 1
ATOM 898 C C . LEU A 1 112 ? 1.673 -2.772 15.304 1.00 98.38 112 LEU A C 1
ATOM 900 O O . LEU A 1 112 ? 2.835 -3.136 15.116 1.00 98.38 112 LEU A O 1
ATOM 904 N N . CYS A 1 113 ? 0.678 -3.142 14.494 1.00 98.31 113 CYS A N 1
ATOM 905 C CA . CYS A 1 113 ? 0.891 -3.935 13.286 1.00 98.31 113 CYS A CA 1
ATOM 906 C C . CYS A 1 113 ? 1.721 -3.166 12.245 1.00 98.31 113 CYS A C 1
ATOM 908 O O . CYS A 1 113 ? 2.672 -3.711 11.677 1.00 98.31 113 CYS A O 1
ATOM 910 N N . PHE A 1 114 ? 1.409 -1.887 12.023 1.00 98.62 114 PHE A N 1
ATOM 911 C CA . PHE A 1 114 ? 2.129 -1.038 11.076 1.00 98.62 114 PHE A CA 1
ATOM 912 C C . PHE A 1 114 ? 3.591 -0.864 11.484 1.00 98.62 114 PHE A C 1
ATOM 914 O O . PHE A 1 114 ? 4.480 -1.016 10.644 1.00 98.62 114 PHE A O 1
ATOM 921 N N . GLU A 1 115 ? 3.853 -0.643 12.772 1.00 98.44 115 GLU A N 1
ATOM 922 C CA . GLU A 1 115 ? 5.208 -0.544 13.314 1.00 98.44 115 GLU A CA 1
ATOM 923 C C . GLU A 1 115 ? 5.984 -1.859 13.180 1.00 98.44 115 GLU A C 1
ATOM 925 O O . GLU A 1 115 ? 7.124 -1.878 12.705 1.00 98.44 115 GLU A O 1
ATOM 930 N N . ALA A 1 116 ? 5.352 -2.986 13.522 1.00 98.31 116 ALA A N 1
ATOM 931 C CA . ALA A 1 116 ? 5.968 -4.302 13.391 1.00 98.31 116 ALA A CA 1
ATOM 932 C C . ALA A 1 116 ? 6.380 -4.600 11.940 1.00 98.31 116 ALA A C 1
ATOM 934 O O . ALA A 1 116 ? 7.442 -5.172 11.698 1.00 98.31 116 ALA A O 1
ATOM 935 N N . ILE A 1 117 ? 5.583 -4.173 10.956 1.00 98.12 117 ILE A N 1
ATOM 936 C CA . ILE A 1 117 ? 5.946 -4.317 9.544 1.00 98.12 117 ILE A CA 1
ATOM 937 C C . ILE A 1 117 ? 7.059 -3.330 9.178 1.00 98.12 117 ILE A C 1
ATOM 939 O O . ILE A 1 117 ? 8.053 -3.746 8.577 1.00 98.12 117 ILE A O 1
ATOM 943 N N . ALA A 1 118 ? 6.905 -2.044 9.506 1.00 98.38 118 ALA A N 1
ATOM 944 C CA . ALA A 1 118 ? 7.803 -0.977 9.066 1.00 98.38 118 ALA A CA 1
ATOM 945 C C . ALA A 1 118 ? 9.224 -1.097 9.635 1.00 98.38 118 ALA A C 1
ATOM 947 O O . ALA A 1 118 ? 10.185 -0.844 8.906 1.00 98.38 118 ALA A O 1
ATOM 948 N N . SER A 1 119 ? 9.370 -1.540 10.884 1.00 98.12 119 SER A N 1
ATOM 949 C CA . SER A 1 119 ? 10.670 -1.699 11.556 1.00 98.12 119 SER A CA 1
ATOM 950 C C . SER A 1 119 ? 11.652 -2.603 10.791 1.00 98.12 119 SER A C 1
ATOM 952 O O . SER A 1 119 ? 12.855 -2.355 10.781 1.00 98.12 119 SER A O 1
ATOM 954 N N . GLU A 1 120 ? 11.144 -3.584 10.042 1.00 97.44 120 GLU A N 1
ATOM 955 C CA . GLU A 1 120 ? 11.943 -4.499 9.214 1.00 97.44 120 GLU A CA 1
ATOM 956 C C . GLU A 1 120 ? 12.184 -4.000 7.772 1.00 97.44 120 GLU A C 1
ATOM 958 O O . GLU A 1 120 ? 12.761 -4.708 6.939 1.00 97.44 120 GLU A O 1
ATOM 963 N N . GLY A 1 121 ? 11.725 -2.792 7.433 1.00 97.12 121 GLY A N 1
ATOM 964 C CA . GLY A 1 121 ? 11.778 -2.254 6.073 1.00 97.12 121 GLY A CA 1
ATOM 965 C C . GLY A 1 121 ? 13.190 -2.014 5.554 1.00 97.12 121 GLY A C 1
ATOM 966 O O . GLY A 1 121 ? 13.495 -2.374 4.417 1.00 97.12 121 GLY A O 1
ATOM 967 N N . HIS A 1 122 ? 14.074 -1.489 6.402 1.00 94.62 122 HIS A N 1
ATOM 968 C CA . HIS A 1 122 ? 15.471 -1.262 6.035 1.00 94.62 122 HIS A CA 1
ATOM 969 C C . HIS A 1 122 ? 16.167 -2.575 5.647 1.00 94.62 122 HIS A C 1
ATOM 971 O O . HIS A 1 122 ? 16.698 -2.689 4.543 1.00 94.62 122 HIS A O 1
ATOM 977 N N . ASN A 1 123 ? 16.026 -3.608 6.485 1.00 95.44 123 ASN A N 1
ATOM 978 C CA . ASN A 1 123 ? 16.573 -4.944 6.234 1.00 95.44 123 ASN A CA 1
ATOM 979 C C . ASN A 1 123 ? 16.049 -5.546 4.914 1.00 95.44 123 ASN A C 1
ATOM 981 O O . ASN A 1 123 ? 16.784 -6.228 4.199 1.00 95.44 123 ASN A O 1
ATOM 985 N N . ARG A 1 124 ? 14.768 -5.330 4.571 1.00 95.50 124 ARG A N 1
ATOM 986 C CA . ARG A 1 124 ? 14.182 -5.794 3.296 1.00 95.50 124 ARG A CA 1
ATOM 987 C C . ARG A 1 124 ? 14.779 -5.077 2.087 1.00 95.50 124 ARG A C 1
ATOM 989 O O . ARG A 1 124 ? 15.065 -5.735 1.085 1.00 95.50 124 ARG A O 1
ATOM 996 N N . LEU A 1 125 ? 14.972 -3.764 2.181 1.00 92.62 125 LEU A N 1
ATOM 997 C CA . LEU A 1 125 ? 15.560 -2.967 1.106 1.00 92.62 125 LEU A CA 1
ATOM 998 C C . LEU A 1 125 ? 17.027 -3.333 0.867 1.00 92.62 125 LEU A C 1
ATOM 1000 O O . LEU A 1 125 ? 17.401 -3.562 -0.280 1.00 92.62 125 LEU A O 1
ATOM 1004 N N . GLU A 1 126 ? 17.827 -3.483 1.926 1.00 93.06 126 GLU A N 1
ATOM 1005 C CA . GLU A 1 126 ? 19.226 -3.917 1.809 1.00 93.06 126 GLU A CA 1
ATOM 1006 C C . GLU A 1 126 ? 19.343 -5.274 1.106 1.00 93.06 126 GLU A C 1
ATOM 1008 O O . GLU A 1 126 ? 20.099 -5.416 0.145 1.00 93.06 126 GLU A O 1
ATOM 1013 N N . ARG A 1 127 ? 18.529 -6.262 1.509 1.00 92.19 127 ARG A N 1
ATOM 1014 C CA . ARG A 1 127 ? 18.491 -7.575 0.840 1.00 92.19 127 ARG A CA 1
ATOM 1015 C C . ARG A 1 127 ? 18.073 -7.492 -0.628 1.00 92.19 127 ARG A C 1
ATOM 1017 O O . ARG A 1 127 ? 18.522 -8.308 -1.423 1.00 92.19 127 ARG A O 1
ATOM 1024 N N . SER A 1 128 ? 17.201 -6.549 -0.980 1.00 86.94 128 SER A N 1
ATOM 1025 C CA . SER A 1 128 ? 16.714 -6.380 -2.356 1.00 86.94 128 SER A CA 1
ATOM 1026 C C . SER A 1 128 ? 17.737 -5.685 -3.258 1.00 86.94 128 SER A C 1
ATOM 1028 O O . SER A 1 128 ? 17.734 -5.922 -4.460 1.00 86.94 128 SER A O 1
ATOM 1030 N N . ALA A 1 129 ? 18.609 -4.848 -2.689 1.00 83.25 129 ALA A N 1
ATOM 1031 C CA . ALA A 1 129 ? 19.686 -4.170 -3.409 1.00 83.25 129 ALA A CA 1
ATOM 1032 C C . ALA A 1 129 ? 20.962 -5.022 -3.545 1.00 83.25 129 ALA A C 1
ATOM 1034 O O . ALA A 1 129 ? 21.788 -4.752 -4.412 1.00 83.25 129 ALA A O 1
ATOM 1035 N N . ALA A 1 130 ? 21.141 -6.026 -2.681 1.00 77.69 130 ALA A N 1
ATOM 1036 C CA . ALA A 1 130 ? 22.304 -6.914 -2.680 1.00 77.69 130 ALA A CA 1
ATOM 1037 C C . ALA A 1 130 ? 22.223 -8.081 -3.689 1.00 77.69 130 ALA A C 1
ATOM 1039 O O . ALA A 1 130 ? 23.173 -8.862 -3.768 1.00 77.69 130 ALA A O 1
ATOM 1040 N N . ASN A 1 131 ? 21.112 -8.209 -4.427 1.00 55.78 131 ASN A N 1
ATOM 1041 C CA . ASN A 1 131 ? 20.874 -9.247 -5.439 1.00 55.78 131 ASN A CA 1
ATOM 1042 C C . ASN A 1 131 ? 20.947 -8.691 -6.861 1.00 55.78 131 ASN A C 1
ATOM 1044 O O . ASN A 1 131 ? 20.373 -7.604 -7.094 1.00 55.78 131 ASN A O 1
#

pLDDT: mean 94.7, std 6.1, range [55.78, 98.62]

Foldseek 3Di:
DDDDVVLLVLLLVQLQVLCVVVVCVVPHDDLSSLVSSLVVCVVVVHDNLSSNLVVLLPPVPPDDDDLSSLSSNLLVQLLQLHDDPVSLLVNLVNVCVVVVHDSVVRVVVSVVVSNVSSVCNVVNVVVVVVD

Sequence (131 aa):
MNLDPDFVRIGVVIHDIGKITHTNEMYGPGSQHEPEGERILLSRGFAPAIARCCLSHARWSDMEWTIEELTIALSDKLWKGKRVEELELQLIDRISHTLGADRWDVFPELDLCFEAIASEGHNRLERSAAN